Protein AF-A0A077RNZ3-F1 (afdb_monomer)

Sequence (172 aa):
MQITELLFVVYLISCRMSETNATSALQEQNVLKRKSDDVGWEYGSLVDASNKDKVKCMFCNHVSSGGVYRHKQHVAHLGNVVLKCKKNSQEAKDRCKKFLEDASNKRREKTAREQELRQSVSISHVGDDEATCIGSAEPHKLGPIDKWARPIDPKLTQAEALHQQRINKELW

Radius of gyration: 33.44 Å; Cα contacts (8 Å, |Δi|>4): 125; chains: 1; bounding box: 70×42×101 Å

Structure (mmCIF, N/CA/C/O backbone):
data_AF-A0A077RNZ3-F1
#
_entry.id   AF-A0A077RNZ3-F1
#
loop_
_atom_site.group_PDB
_atom_site.id
_atom_site.type_symbol
_atom_site.label_atom_id
_atom_site.label_alt_id
_atom_site.label_comp_id
_atom_site.label_asym_id
_atom_site.label_entity_id
_atom_site.label_seq_id
_atom_site.pdbx_PDB_ins_code
_atom_site.Cartn_x
_atom_site.Cartn_y
_atom_site.Cartn_z
_atom_site.occupancy
_atom_site.B_iso_or_equiv
_atom_site.auth_seq_id
_atom_site.auth_comp_id
_atom_site.auth_asym_id
_atom_site.auth_atom_id
_atom_site.pdbx_PDB_model_num
ATOM 1 N N . MET A 1 1 ? -31.176 -29.596 51.144 1.00 57.44 1 MET A N 1
ATOM 2 C CA . MET A 1 1 ? -29.840 -29.741 50.518 1.00 57.44 1 MET A CA 1
ATOM 3 C C . MET A 1 1 ? -29.858 -29.801 48.985 1.00 57.44 1 MET A C 1
ATOM 5 O O . MET A 1 1 ? -28.797 -29.711 48.400 1.00 57.44 1 MET A O 1
ATOM 9 N N . GLN A 1 2 ? -31.008 -29.905 48.303 1.00 65.38 2 GLN A N 1
ATOM 10 C CA . GLN A 1 2 ? -31.029 -30.077 46.835 1.00 65.38 2 GLN A CA 1
ATOM 11 C C . GLN A 1 2 ? -30.920 -28.773 46.017 1.00 65.38 2 GLN A C 1
ATOM 13 O O . GLN A 1 2 ? -30.505 -28.805 44.865 1.00 65.38 2 GLN A O 1
ATOM 18 N N . ILE A 1 3 ? -31.267 -27.617 46.595 1.00 68.81 3 ILE A N 1
ATOM 19 C CA . ILE A 1 3 ? -31.343 -26.342 45.853 1.00 68.81 3 ILE A CA 1
ATOM 20 C C . ILE A 1 3 ? -29.951 -25.723 45.632 1.00 68.81 3 ILE A C 1
ATOM 22 O O . ILE A 1 3 ? -29.679 -25.170 44.570 1.00 68.81 3 ILE A O 1
ATOM 26 N N . THR A 1 4 ? -29.045 -25.852 46.606 1.00 67.38 4 THR A N 1
ATOM 27 C CA . THR A 1 4 ? -27.665 -25.346 46.506 1.00 67.38 4 THR A CA 1
ATOM 28 C C . THR A 1 4 ? -26.832 -26.136 45.497 1.00 67.38 4 THR A C 1
ATOM 30 O O . THR A 1 4 ? -26.056 -25.538 44.762 1.00 67.38 4 THR A O 1
ATOM 33 N N . GLU A 1 5 ? -27.047 -27.449 45.400 1.00 69.62 5 GLU A N 1
ATOM 34 C CA . GLU A 1 5 ? -26.415 -28.328 44.404 1.00 69.62 5 GLU A CA 1
ATOM 35 C C . GLU A 1 5 ? -26.841 -27.957 42.973 1.00 69.62 5 GLU A C 1
ATOM 37 O O . GLU A 1 5 ? -26.001 -27.822 42.087 1.00 69.62 5 GLU A O 1
ATOM 42 N N . LEU A 1 6 ? -28.137 -27.702 42.748 1.00 69.56 6 LEU A N 1
ATOM 43 C CA . LEU A 1 6 ? -28.649 -27.285 41.436 1.00 69.56 6 LEU A CA 1
ATOM 44 C C . LEU A 1 6 ? -28.087 -25.927 40.999 1.00 69.56 6 LEU A C 1
ATOM 46 O O . LEU A 1 6 ? -27.687 -25.777 39.847 1.00 69.56 6 LEU A O 1
ATOM 50 N N . LEU A 1 7 ? -27.995 -24.953 41.909 1.00 70.94 7 LEU A N 1
ATOM 51 C CA . LEU A 1 7 ? -27.374 -23.660 41.603 1.00 70.94 7 LEU A CA 1
ATOM 52 C C . LEU A 1 7 ? -25.877 -23.798 41.296 1.00 70.94 7 LEU A C 1
ATOM 54 O O . LEU A 1 7 ? -25.384 -23.135 40.385 1.00 70.94 7 LEU A O 1
ATOM 58 N N . PHE A 1 8 ? -25.167 -24.689 41.994 1.00 75.25 8 PHE A N 1
ATOM 59 C CA . PHE A 1 8 ? -23.748 -24.951 41.749 1.00 75.25 8 PHE A CA 1
ATOM 60 C C . PHE A 1 8 ? -23.511 -25.590 40.373 1.00 75.25 8 PHE A C 1
ATOM 62 O O . PHE A 1 8 ? -22.611 -25.179 39.640 1.00 75.25 8 PHE A O 1
ATOM 69 N N . VAL A 1 9 ? -24.365 -26.539 39.976 1.00 71.75 9 VAL A N 1
ATOM 70 C CA . VAL A 1 9 ? -24.313 -27.184 38.655 1.00 71.75 9 VAL A CA 1
ATOM 71 C C . VAL A 1 9 ? -24.638 -26.190 37.538 1.00 71.75 9 VAL A C 1
ATOM 73 O O . VAL A 1 9 ? -23.925 -26.144 36.537 1.00 71.75 9 VAL A O 1
ATOM 76 N N . VAL A 1 10 ? -25.656 -25.340 37.706 1.00 70.25 10 VAL A N 1
ATOM 77 C CA . VAL A 1 10 ? -26.011 -24.313 36.707 1.00 70.25 10 VAL A CA 1
ATOM 78 C C . VAL A 1 10 ? -24.907 -23.256 36.577 1.00 70.25 10 VAL A C 1
ATOM 80 O O . VAL A 1 10 ? -24.575 -22.846 35.461 1.00 70.25 10 VAL A O 1
ATOM 83 N N . TYR A 1 11 ? -24.281 -22.857 37.688 1.00 70.19 11 TYR A N 1
ATOM 84 C CA . TYR A 1 11 ? -23.138 -21.941 37.686 1.00 70.19 11 TYR A CA 1
ATOM 85 C C . TYR A 1 11 ? -21.912 -22.549 36.984 1.00 70.19 11 TYR A C 1
ATOM 87 O O . TYR A 1 11 ? -21.317 -21.903 36.122 1.00 70.19 11 TYR A O 1
ATOM 95 N N . LEU A 1 12 ? -21.585 -23.817 37.260 1.00 68.94 12 LEU A N 1
ATOM 96 C CA . LEU A 1 12 ? -20.508 -24.555 36.585 1.00 68.94 12 LEU A CA 1
ATOM 97 C C . LEU A 1 12 ? -20.740 -24.698 35.074 1.00 68.94 12 LEU A C 1
ATOM 99 O O . LEU A 1 12 ? -19.806 -24.518 34.292 1.00 68.94 12 LEU A O 1
ATOM 103 N N . ILE A 1 13 ? -21.974 -24.988 34.647 1.00 69.19 13 ILE A N 1
ATOM 104 C CA . ILE A 1 13 ? -22.331 -25.084 33.222 1.00 69.19 13 ILE A CA 1
ATOM 105 C C . ILE A 1 13 ? -22.190 -23.716 32.541 1.00 69.19 13 ILE A C 1
ATOM 107 O O . ILE A 1 13 ? -21.620 -23.623 31.454 1.00 69.19 13 ILE A O 1
ATOM 111 N N . SER A 1 14 ? -22.646 -22.649 33.199 1.00 61.34 14 SER A N 1
ATOM 112 C CA . SER A 1 14 ? -22.573 -21.281 32.668 1.00 61.34 14 SER A CA 1
ATOM 113 C C . SER A 1 14 ? -21.123 -20.786 32.544 1.00 61.34 14 SER A C 1
ATOM 115 O O . SER A 1 14 ? -20.757 -20.169 31.539 1.00 61.34 14 SER A O 1
ATOM 117 N N . CYS A 1 15 ? -20.267 -21.119 33.516 1.00 51.62 15 CYS A N 1
ATOM 118 C CA . CYS A 1 15 ? -18.832 -20.827 33.461 1.00 51.62 15 CYS A CA 1
ATOM 119 C C . CYS A 1 15 ? -18.148 -21.557 32.293 1.00 51.62 15 CYS A C 1
ATOM 121 O O . CYS A 1 15 ? -17.450 -20.929 31.497 1.00 51.62 15 CYS A O 1
ATOM 123 N N . ARG A 1 16 ? -18.426 -22.858 32.113 1.00 56.81 16 ARG A N 1
ATOM 124 C CA . ARG A 1 16 ? -17.857 -23.664 31.015 1.00 56.81 16 ARG A CA 1
ATOM 125 C C . ARG A 1 16 ? -18.199 -23.116 29.628 1.00 56.81 16 ARG A C 1
ATOM 127 O O . ARG A 1 16 ? -17.339 -23.088 28.754 1.00 56.81 16 ARG A O 1
ATOM 134 N N . MET A 1 17 ? -19.436 -22.655 29.427 1.00 56.19 17 MET A N 1
ATOM 135 C CA . MET A 1 17 ? -19.877 -22.056 28.156 1.00 56.19 17 MET A CA 1
ATOM 136 C C . MET A 1 17 ? -19.194 -20.712 27.858 1.00 56.19 17 MET A C 1
ATOM 138 O O . MET A 1 17 ? -18.970 -20.357 26.698 1.00 56.19 17 MET A O 1
ATOM 142 N N . SER A 1 18 ? -18.823 -19.973 28.904 1.00 57.09 18 SER A N 1
ATOM 143 C CA . SER A 1 18 ? -18.089 -18.710 28.787 1.00 57.09 18 SER A CA 1
ATOM 144 C C . SER A 1 18 ? -16.628 -18.944 28.371 1.00 57.09 18 SER A C 1
ATOM 146 O O . SER A 1 18 ? -16.104 -18.238 27.508 1.00 57.09 18 SER A O 1
ATOM 148 N N . GLU A 1 19 ? -15.991 -19.991 28.903 1.00 55.50 19 GLU A N 1
ATOM 149 C CA . GLU A 1 19 ? -14.618 -20.394 28.561 1.00 55.50 19 GLU A CA 1
ATOM 150 C C . GLU A 1 19 ? -14.491 -20.933 27.124 1.00 55.50 19 GLU A C 1
ATOM 152 O O . GLU A 1 19 ? -13.522 -20.617 26.425 1.00 55.50 19 GLU A O 1
ATOM 157 N N . THR A 1 20 ? -15.485 -21.685 26.630 1.00 52.69 20 THR A N 1
ATOM 158 C CA . THR A 1 20 ? -15.509 -22.168 25.234 1.00 52.69 20 THR A CA 1
ATOM 159 C C . THR A 1 20 ? -15.673 -21.035 24.217 1.00 52.69 20 THR A C 1
ATOM 161 O O . THR A 1 20 ? -15.056 -21.063 23.153 1.00 52.69 20 THR A O 1
ATOM 164 N N . ASN A 1 21 ? -16.449 -19.995 24.544 1.00 59.28 21 ASN A N 1
ATOM 165 C CA . ASN A 1 21 ? -16.587 -18.813 23.685 1.00 59.28 21 ASN A CA 1
ATOM 166 C C . ASN A 1 21 ? -15.294 -17.987 23.626 1.00 59.28 21 ASN A C 1
ATOM 168 O O . ASN A 1 21 ? -14.890 -17.541 22.552 1.00 59.28 21 ASN A O 1
ATOM 172 N N . ALA A 1 22 ? -14.617 -17.812 24.764 1.00 59.50 22 ALA A N 1
ATOM 173 C CA . ALA A 1 22 ? -13.358 -17.073 24.824 1.00 59.50 22 ALA A CA 1
ATOM 174 C C . ALA A 1 22 ? -12.235 -17.775 24.041 1.00 59.50 22 ALA A C 1
ATOM 176 O O . ALA A 1 22 ? -11.4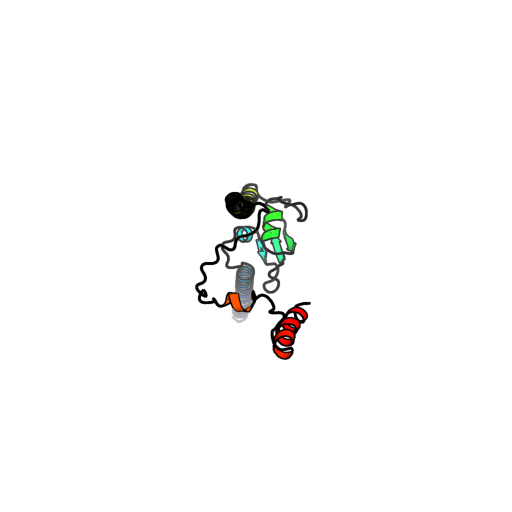88 -17.122 23.312 1.00 59.50 22 ALA A O 1
ATOM 177 N N . THR A 1 23 ? -12.143 -19.105 24.143 1.00 58.06 23 THR A N 1
ATOM 178 C CA . THR A 1 23 ? -11.156 -19.909 23.402 1.00 58.06 23 THR A CA 1
ATOM 179 C C . THR A 1 23 ? -11.438 -19.927 21.899 1.00 58.06 23 THR A C 1
ATOM 181 O O . THR A 1 23 ? -10.520 -19.672 21.122 1.00 58.06 23 THR A O 1
ATOM 184 N N . SER A 1 24 ? -12.698 -20.096 21.479 1.00 60.44 24 SER A N 1
ATOM 185 C CA . SER A 1 24 ? -13.124 -19.983 20.073 1.00 60.44 24 SER A CA 1
ATOM 186 C C . SER A 1 24 ? -12.761 -18.627 19.454 1.00 60.44 24 SER A C 1
ATOM 188 O O . SER A 1 24 ? -12.157 -18.572 18.383 1.00 60.44 24 SER A O 1
ATOM 190 N N . ALA A 1 25 ? -13.064 -17.525 20.148 1.00 60.44 25 ALA A N 1
ATOM 191 C CA . ALA A 1 25 ? -12.771 -16.176 19.665 1.00 60.44 25 ALA A CA 1
ATOM 192 C C . ALA A 1 25 ? -11.260 -15.910 19.539 1.00 60.44 25 ALA A C 1
ATOM 194 O O . ALA A 1 25 ? -10.815 -15.282 18.579 1.00 60.44 25 ALA A O 1
ATOM 195 N N . LEU A 1 26 ? -10.446 -16.415 20.472 1.00 60.22 26 LEU A N 1
ATOM 196 C CA . LEU A 1 26 ? -8.980 -16.325 20.412 1.00 60.22 26 LEU A CA 1
ATOM 197 C C . LEU A 1 26 ? -8.386 -17.154 19.267 1.00 60.22 26 LEU A C 1
ATOM 199 O O . LEU A 1 26 ? -7.389 -16.753 18.656 1.00 60.22 26 LEU A O 1
ATOM 203 N N . GLN A 1 27 ? -8.997 -18.299 18.971 1.00 59.19 27 GLN A N 1
ATOM 204 C CA . GLN A 1 27 ? -8.588 -19.178 17.883 1.00 59.19 27 GLN A CA 1
ATOM 205 C C . GLN A 1 27 ? -8.937 -18.555 16.524 1.00 59.19 27 GLN A C 1
ATOM 207 O O . GLN A 1 27 ? -8.077 -18.504 15.648 1.00 59.19 27 GLN A O 1
ATOM 212 N N . GLU A 1 28 ? -10.123 -17.957 16.375 1.00 60.28 28 GLU A N 1
ATOM 213 C CA . GLU A 1 28 ? -10.487 -17.164 15.192 1.00 60.28 28 GLU A CA 1
ATOM 214 C C . GLU A 1 28 ? -9.593 -15.928 15.021 1.00 60.28 28 GLU A C 1
ATOM 216 O O . GLU A 1 28 ? -9.077 -15.694 13.930 1.00 60.28 28 GLU A O 1
ATOM 221 N N . GLN A 1 29 ? -9.313 -15.176 16.091 1.00 60.97 29 GLN A N 1
ATOM 222 C CA . GLN A 1 29 ? -8.388 -14.033 16.049 1.00 60.97 29 GLN A CA 1
ATOM 223 C C . GLN A 1 29 ? -6.984 -14.438 15.567 1.00 60.97 29 GLN A C 1
ATOM 225 O O . GLN A 1 29 ? -6.367 -13.713 14.783 1.00 60.97 29 GLN A O 1
ATOM 230 N N . ASN A 1 30 ? -6.489 -15.613 15.975 1.00 61.00 30 ASN A N 1
ATOM 231 C CA . ASN A 1 30 ? -5.207 -16.146 15.505 1.00 61.00 30 ASN A CA 1
ATOM 232 C C . ASN A 1 30 ? -5.240 -16.589 14.038 1.00 61.00 30 ASN A C 1
ATOM 234 O O . ASN A 1 30 ? -4.255 -16.407 13.327 1.00 61.00 30 ASN A O 1
ATOM 238 N N . VAL A 1 31 ? -6.355 -17.144 13.559 1.00 60.88 31 VAL A N 1
ATOM 239 C CA . VAL A 1 31 ? -6.499 -17.545 12.150 1.00 60.88 31 VAL A CA 1
ATOM 240 C C . VAL A 1 31 ? -6.589 -16.319 11.230 1.00 60.88 31 VAL A C 1
ATOM 242 O O . VAL A 1 31 ? -6.065 -16.337 10.114 1.00 60.88 31 VAL A O 1
ATOM 245 N N . LEU A 1 32 ? -7.209 -15.232 11.696 1.00 63.56 32 LEU A N 1
ATOM 246 C CA . LEU A 1 32 ? -7.363 -13.994 10.925 1.00 63.56 32 LEU A CA 1
ATOM 247 C C . LEU A 1 32 ? -6.079 -13.144 10.870 1.00 63.56 32 LEU A C 1
ATOM 249 O O . LEU A 1 32 ? -5.964 -12.250 10.023 1.00 63.56 32 LEU A O 1
ATOM 253 N N . LYS A 1 33 ? -5.089 -13.424 11.728 1.00 66.69 33 LYS A N 1
ATOM 254 C CA . LYS A 1 33 ? -3.761 -12.803 11.685 1.00 66.69 33 LYS A CA 1
ATOM 255 C C . LYS A 1 33 ? -2.806 -13.683 10.875 1.00 66.69 33 LYS A C 1
ATOM 257 O O . LYS A 1 33 ? -2.399 -14.760 11.302 1.00 66.69 33 LYS A O 1
ATOM 262 N N . ARG A 1 34 ? -2.416 -13.232 9.679 1.00 68.06 34 ARG A N 1
ATOM 263 C CA . ARG A 1 34 ? -1.404 -13.944 8.880 1.00 68.06 34 ARG A CA 1
ATOM 264 C C . ARG A 1 34 ? -0.051 -13.969 9.604 1.00 68.06 34 ARG A C 1
ATOM 266 O O . ARG A 1 34 ? 0.381 -12.956 10.144 1.00 68.06 34 ARG A O 1
ATOM 273 N N . LYS A 1 35 ? 0.657 -15.103 9.519 1.00 71.44 35 LYS A N 1
ATOM 274 C CA . LYS A 1 35 ? 2.063 -15.261 9.940 1.00 71.44 35 LYS A CA 1
ATOM 275 C C . LYS A 1 35 ? 3.013 -14.604 8.932 1.00 71.44 35 LYS A C 1
ATOM 277 O O . LYS A 1 35 ? 3.701 -15.292 8.185 1.00 71.44 35 LYS A O 1
ATOM 282 N N . SER A 1 36 ? 2.988 -13.284 8.832 1.00 77.94 36 SER A N 1
ATOM 283 C CA . SER A 1 36 ? 3.938 -12.547 7.998 1.00 77.94 36 SER A CA 1
ATOM 284 C C . SER A 1 36 ? 4.360 -11.269 8.690 1.00 77.94 36 SER A C 1
ATOM 286 O O . SER A 1 36 ? 3.495 -10.527 9.150 1.00 77.94 36 SER A O 1
ATOM 288 N N . ASP A 1 37 ? 5.658 -10.985 8.653 1.00 82.56 37 ASP A N 1
ATOM 289 C CA . ASP A 1 37 ? 6.292 -9.817 9.279 1.00 82.56 37 ASP A CA 1
ATOM 290 C C . ASP A 1 37 ? 6.052 -8.506 8.496 1.00 82.56 37 ASP A C 1
ATOM 292 O O . ASP A 1 37 ? 6.814 -7.548 8.589 1.00 82.56 37 ASP A O 1
ATOM 296 N N . ASP A 1 38 ? 5.005 -8.457 7.664 1.00 88.69 38 ASP A N 1
ATOM 297 C CA . ASP A 1 38 ? 4.635 -7.255 6.920 1.00 88.69 38 ASP A CA 1
ATOM 298 C C . ASP A 1 38 ? 3.910 -6.272 7.846 1.00 88.69 38 ASP A C 1
ATOM 300 O O . ASP A 1 38 ? 2.894 -6.615 8.455 1.00 88.69 38 ASP A O 1
ATOM 304 N N . VAL A 1 39 ? 4.389 -5.026 7.878 1.00 89.44 39 VAL A N 1
ATOM 305 C CA . VAL A 1 39 ? 3.841 -3.926 8.692 1.00 89.44 39 VAL A CA 1
ATOM 306 C C . VAL A 1 39 ? 2.329 -3.730 8.533 1.00 89.44 39 VAL A C 1
ATOM 308 O O . VAL A 1 39 ? 1.652 -3.258 9.441 1.00 89.44 39 VAL A O 1
ATOM 311 N N . GLY A 1 40 ? 1.756 -4.091 7.381 1.00 89.56 40 GLY A N 1
ATOM 312 C CA . GLY A 1 40 ? 0.327 -3.928 7.141 1.00 89.56 40 GLY A CA 1
ATOM 313 C C . GLY A 1 40 ? -0.555 -4.816 8.023 1.00 89.56 40 GLY A C 1
ATOM 314 O O . GLY A 1 40 ? -1.733 -4.506 8.175 1.00 89.56 40 GLY A O 1
ATOM 315 N N . TRP A 1 41 ? -0.010 -5.875 8.633 1.00 91.69 41 TRP A N 1
ATOM 316 C CA . TRP A 1 41 ? -0.742 -6.727 9.582 1.00 91.69 41 TRP A CA 1
ATOM 317 C C . TRP A 1 41 ? -0.744 -6.197 11.017 1.00 91.69 41 TRP A C 1
ATOM 319 O O . TRP A 1 41 ? -1.454 -6.735 11.863 1.00 91.69 41 TRP A O 1
ATOM 329 N 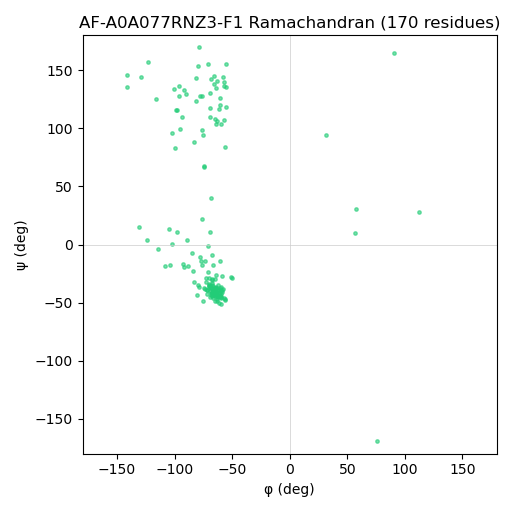N . GLU A 1 42 ? 0.010 -5.135 11.304 1.00 91.62 42 GLU A N 1
ATOM 330 C CA . GLU A 1 42 ? -0.097 -4.414 12.578 1.00 91.62 42 GLU A CA 1
ATOM 331 C C . GLU A 1 42 ? -1.389 -3.588 12.649 1.00 91.62 42 GLU A C 1
ATOM 333 O O . GLU A 1 42 ? -1.926 -3.366 13.731 1.00 91.62 42 GLU A O 1
ATOM 338 N N . TYR A 1 43 ? -1.894 -3.141 11.493 1.00 92.12 43 TYR A N 1
ATOM 339 C CA . TYR A 1 43 ? -3.042 -2.227 11.385 1.00 92.12 43 TYR A CA 1
ATOM 340 C C . TYR A 1 43 ? -4.268 -2.842 10.717 1.00 92.12 43 TYR A C 1
ATOM 342 O O . TYR A 1 43 ? -5.321 -2.195 10.620 1.00 92.12 43 TYR A O 1
ATOM 350 N N . GLY A 1 44 ? -4.137 -4.076 10.240 1.00 92.31 44 GLY A N 1
ATOM 351 C CA . GLY A 1 44 ? -5.175 -4.771 9.508 1.00 92.31 44 GLY A CA 1
ATOM 352 C C . GLY A 1 44 ? -5.240 -6.246 9.866 1.00 92.31 44 GLY A C 1
ATOM 353 O O . GLY A 1 44 ? -4.226 -6.894 10.108 1.00 92.31 44 GLY A O 1
ATOM 354 N N . SER A 1 45 ? -6.453 -6.785 9.854 1.00 91.62 45 SER A N 1
ATOM 355 C CA . SER A 1 45 ? -6.725 -8.210 10.039 1.00 91.62 45 SER A CA 1
ATOM 356 C C . SER A 1 45 ? -7.503 -8.761 8.849 1.00 91.62 45 SER A C 1
ATOM 358 O O . SER A 1 45 ? -8.154 -8.013 8.111 1.00 91.62 45 SER A O 1
ATOM 360 N N . LEU A 1 46 ? -7.425 -10.072 8.614 1.00 91.75 46 LEU A N 1
ATOM 361 C CA . LEU A 1 46 ? -8.296 -10.699 7.625 1.00 91.75 46 LEU A CA 1
ATOM 362 C C . LEU A 1 46 ? -9.753 -10.616 8.076 1.00 91.75 46 LEU A C 1
ATOM 364 O O . LEU A 1 46 ? -10.055 -10.693 9.264 1.00 91.75 46 LEU A O 1
ATOM 368 N N . VAL A 1 47 ? -10.649 -10.447 7.103 1.00 88.12 47 VAL A N 1
ATOM 369 C CA . VAL A 1 47 ? -12.094 -10.534 7.356 1.00 88.12 47 VAL A CA 1
ATOM 370 C C . VAL A 1 47 ? -12.504 -11.991 7.522 1.00 88.12 47 VAL A C 1
ATOM 372 O O . VAL A 1 47 ? -13.145 -12.322 8.510 1.00 88.12 47 VAL A O 1
ATOM 375 N N . ASP A 1 48 ? -12.069 -12.848 6.594 1.00 84.12 48 ASP A N 1
ATOM 376 C CA . ASP A 1 48 ? -12.333 -14.283 6.626 1.00 84.12 48 ASP A CA 1
ATOM 377 C C . ASP A 1 48 ? -11.023 -15.053 6.443 1.00 84.12 48 ASP A C 1
ATOM 379 O O . ASP A 1 48 ? -10.177 -14.677 5.625 1.00 84.12 48 ASP A O 1
ATOM 383 N N . ALA A 1 49 ? -10.890 -16.186 7.130 1.00 80.38 49 ALA A N 1
ATOM 384 C CA . ALA A 1 49 ? -9.758 -17.101 6.974 1.00 80.38 49 ALA A CA 1
ATOM 385 C C . ALA A 1 49 ? -9.629 -17.645 5.538 1.00 80.38 49 ALA A C 1
ATOM 387 O O . ALA A 1 49 ? -8.525 -17.802 5.009 1.00 80.38 49 ALA A O 1
ATOM 388 N N . SER A 1 50 ? -10.773 -17.901 4.898 1.00 81.75 50 SER A N 1
ATOM 389 C CA . SER A 1 50 ? -10.856 -18.411 3.528 1.00 81.75 50 SER A CA 1
ATOM 390 C C . SER A 1 50 ? -10.537 -17.329 2.491 1.00 81.75 50 SER A C 1
ATOM 392 O O . SER A 1 50 ? -9.861 -17.602 1.500 1.00 81.75 50 SER A O 1
ATOM 394 N N . ASN A 1 51 ? -10.960 -16.080 2.737 1.00 83.44 51 ASN A N 1
ATOM 395 C CA . ASN A 1 51 ? -10.799 -14.960 1.805 1.00 83.44 51 ASN A CA 1
ATOM 396 C C . ASN A 1 51 ? -9.603 -14.082 2.175 1.00 83.44 51 ASN A C 1
ATOM 398 O O . ASN A 1 51 ? -9.712 -13.001 2.753 1.00 83.44 51 ASN A O 1
ATOM 402 N N . LYS A 1 52 ? -8.441 -14.537 1.723 1.00 82.56 52 LYS A N 1
ATOM 403 C CA . LYS A 1 52 ? -7.123 -13.919 1.906 1.00 82.56 52 LYS A CA 1
ATOM 404 C C . LYS A 1 52 ? -6.946 -12.508 1.322 1.00 82.56 52 LYS A C 1
ATOM 406 O O . LYS A 1 52 ? -5.954 -11.850 1.660 1.00 82.56 52 LYS A O 1
ATOM 411 N N . ASP A 1 53 ? -7.869 -12.070 0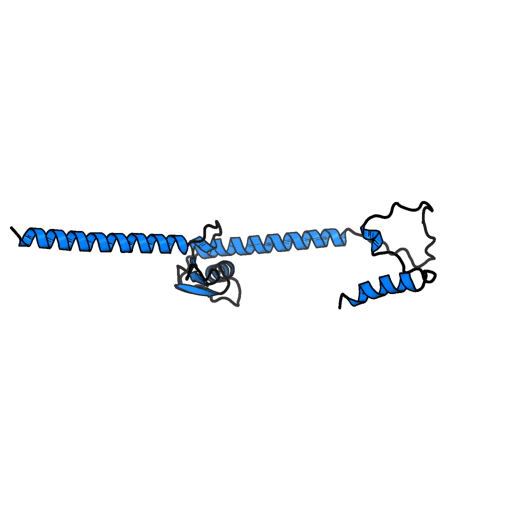.468 1.00 89.38 53 ASP A N 1
ATOM 412 C CA . ASP A 1 53 ? -7.819 -10.793 -0.253 1.00 89.38 53 ASP A CA 1
ATOM 413 C C . ASP A 1 53 ? -8.540 -9.645 0.453 1.00 89.38 53 ASP A C 1
ATOM 415 O O . ASP A 1 53 ? -8.327 -8.481 0.098 1.00 89.38 53 ASP A O 1
ATOM 419 N N . LYS A 1 54 ? -9.403 -9.948 1.427 1.00 92.69 54 LYS A N 1
ATOM 420 C CA . LYS A 1 54 ? -10.172 -8.943 2.163 1.00 92.69 54 LYS A CA 1
ATOM 421 C C . LYS A 1 54 ? -9.481 -8.643 3.485 1.00 92.69 54 LYS A C 1
ATOM 423 O O . LYS A 1 54 ? -9.399 -9.502 4.361 1.00 92.69 54 LYS A O 1
ATOM 428 N N . VAL A 1 55 ? -9.014 -7.408 3.631 1.00 93.62 55 VAL A N 1
ATOM 429 C CA . VAL A 1 55 ? -8.345 -6.933 4.849 1.00 93.62 55 VAL A CA 1
ATOM 430 C C . VAL A 1 55 ? -9.188 -5.834 5.480 1.00 93.62 55 VAL A C 1
ATOM 432 O O . VAL A 1 55 ? -9.525 -4.851 4.818 1.00 93.62 55 VAL A O 1
ATOM 435 N N . LYS A 1 56 ? -9.537 -5.998 6.756 1.00 94.50 56 LYS A N 1
ATOM 436 C CA . LYS A 1 56 ? -10.239 -4.998 7.562 1.00 94.50 56 LYS A CA 1
ATOM 437 C C . LYS A 1 56 ? -9.223 -4.102 8.256 1.00 94.50 56 LYS A C 1
ATOM 439 O O . LYS A 1 56 ? -8.316 -4.583 8.922 1.00 94.50 56 LYS A O 1
ATOM 444 N N . CYS A 1 57 ? -9.404 -2.795 8.120 1.00 95.12 57 CYS A N 1
ATOM 445 C CA . CYS A 1 57 ? -8.625 -1.788 8.827 1.00 95.12 57 CYS A CA 1
ATOM 446 C C . CYS A 1 57 ? -9.066 -1.679 10.289 1.00 95.12 57 CYS A C 1
ATOM 448 O O . CYS A 1 57 ? -10.243 -1.439 10.549 1.00 95.12 57 CYS A O 1
ATOM 450 N N . MET A 1 58 ? -8.133 -1.766 11.236 1.00 93.69 58 MET A N 1
ATOM 451 C CA . MET A 1 58 ? -8.438 -1.680 12.671 1.00 93.69 58 MET A CA 1
ATOM 452 C C . MET A 1 58 ? -8.845 -0.266 13.120 1.00 93.69 58 MET A C 1
ATOM 454 O O . MET A 1 58 ? -9.568 -0.112 14.098 1.00 93.69 58 MET A O 1
ATOM 458 N N . PHE A 1 59 ? -8.434 0.779 12.391 1.00 93.69 59 PHE A N 1
ATOM 459 C CA . PHE A 1 59 ? -8.734 2.172 12.752 1.00 93.69 59 PHE A CA 1
ATOM 460 C C . PHE A 1 59 ? -10.143 2.618 12.354 1.00 93.69 59 PHE A C 1
ATOM 462 O O . PHE A 1 59 ? -10.823 3.324 13.098 1.00 93.69 59 PHE A O 1
ATOM 469 N N . CYS A 1 60 ? -10.575 2.268 11.141 1.00 93.50 60 CYS A N 1
ATOM 470 C CA . CYS A 1 60 ? -11.838 2.760 10.585 1.00 93.50 60 CYS A CA 1
ATOM 471 C C . CYS A 1 60 ? -12.805 1.652 10.158 1.00 93.50 60 CYS A C 1
ATOM 473 O O . CYS A 1 60 ? -13.856 1.964 9.602 1.00 93.50 60 CYS A O 1
ATOM 475 N N . ASN A 1 61 ? -12.465 0.382 10.402 1.00 93.44 61 ASN A N 1
ATOM 476 C CA . ASN A 1 61 ? -13.243 -0.802 10.023 1.00 93.44 61 ASN A CA 1
ATOM 477 C C . ASN A 1 61 ? -13.550 -0.924 8.521 1.00 93.44 61 ASN A C 1
ATOM 479 O O . ASN A 1 61 ? -14.318 -1.796 8.116 1.00 93.44 61 ASN A O 1
ATOM 483 N N . HIS A 1 62 ? -12.931 -0.092 7.680 1.00 93.44 62 HIS A N 1
ATOM 484 C CA . HIS A 1 62 ? -13.029 -0.207 6.233 1.00 93.44 62 HIS A CA 1
ATOM 485 C C . HIS A 1 62 ? -12.406 -1.525 5.768 1.00 93.44 62 HIS A C 1
ATOM 487 O O . HIS A 1 62 ? -11.308 -1.886 6.195 1.00 93.44 62 HIS A O 1
ATOM 493 N N . VAL A 1 63 ? -13.101 -2.223 4.873 1.00 94.06 63 VAL A N 1
ATOM 494 C CA . VAL A 1 63 ? -12.618 -3.458 4.256 1.00 94.06 63 VAL A CA 1
ATOM 495 C C . VAL A 1 63 ? -12.052 -3.129 2.884 1.00 94.06 63 VAL A C 1
ATOM 497 O O . VAL A 1 63 ? -12.779 -2.711 1.986 1.00 94.06 63 VAL A O 1
ATOM 500 N N . SER A 1 64 ? -10.751 -3.341 2.719 1.00 92.44 64 SER A N 1
ATOM 501 C CA . SER A 1 64 ? -10.070 -3.200 1.437 1.00 92.44 64 SER A CA 1
ATOM 502 C C . SER A 1 64 ? -10.040 -4.542 0.706 1.00 92.44 64 SER A C 1
ATOM 504 O O . SER A 1 64 ? -9.678 -5.566 1.287 1.00 92.44 64 SER A O 1
ATOM 506 N N . SER A 1 65 ? -10.398 -4.531 -0.580 1.00 92.19 65 SER A N 1
ATOM 507 C CA . SER A 1 65 ? -10.259 -5.667 -1.495 1.00 92.19 65 SER A CA 1
ATOM 508 C C . SER A 1 65 ? -8.969 -5.543 -2.311 1.00 92.19 65 SER A C 1
ATOM 510 O O . SER A 1 65 ? -8.714 -4.506 -2.929 1.00 92.19 65 SER A O 1
ATOM 512 N N . GLY A 1 66 ? -8.150 -6.599 -2.299 1.00 90.44 66 GLY A N 1
ATOM 513 C CA . GLY A 1 66 ? -6.833 -6.667 -2.954 1.00 90.44 66 GLY A CA 1
ATOM 514 C C . GLY A 1 66 ? -5.655 -6.739 -1.975 1.00 90.44 66 GLY A C 1
ATOM 515 O O . GLY A 1 66 ? -4.550 -6.284 -2.276 1.00 90.44 66 GLY A O 1
ATOM 516 N N . GLY A 1 67 ? -5.905 -7.302 -0.793 1.00 92.12 67 GLY A N 1
ATOM 517 C CA . GLY A 1 67 ? -4.891 -7.708 0.168 1.00 92.12 67 GLY A CA 1
ATOM 518 C C . GLY A 1 67 ? -4.247 -6.565 0.952 1.00 92.12 67 GLY A C 1
ATOM 519 O O . GLY A 1 67 ? -4.675 -5.408 0.938 1.00 92.12 67 GLY A O 1
ATOM 520 N N . VAL A 1 68 ? -3.166 -6.919 1.649 1.00 93.06 68 VAL A N 1
ATOM 521 C CA . VAL A 1 68 ? -2.454 -6.029 2.579 1.00 93.06 68 VAL A CA 1
ATOM 522 C C . VAL A 1 68 ? -1.829 -4.813 1.887 1.00 93.06 68 VAL A C 1
ATOM 524 O O . VAL A 1 68 ? -1.680 -3.758 2.495 1.00 93.06 68 VAL A O 1
ATOM 527 N N . TYR A 1 69 ? -1.507 -4.910 0.593 1.00 93.81 69 TYR A N 1
ATOM 528 C CA . TYR A 1 69 ? -0.919 -3.799 -0.158 1.00 93.81 69 TYR A CA 1
ATOM 529 C C . TYR A 1 69 ? -1.879 -2.607 -0.283 1.00 93.81 69 TYR A C 1
ATOM 531 O O . TYR A 1 69 ? -1.511 -1.479 0.046 1.00 93.81 69 TYR A O 1
ATOM 539 N N . ARG A 1 70 ? -3.135 -2.852 -0.679 1.00 94.50 70 ARG A N 1
ATOM 540 C CA . ARG A 1 70 ? -4.161 -1.797 -0.738 1.00 94.50 70 ARG A CA 1
ATOM 541 C C . ARG A 1 70 ? -4.542 -1.295 0.650 1.00 94.50 70 ARG A C 1
ATOM 543 O O . ARG A 1 70 ? -4.790 -0.106 0.818 1.00 94.50 70 ARG A O 1
ATOM 550 N N . HIS A 1 71 ? -4.511 -2.166 1.656 1.00 95.06 71 HIS A N 1
ATOM 551 C CA . HIS A 1 71 ? -4.674 -1.739 3.042 1.00 95.06 71 HIS A CA 1
ATOM 552 C C . HIS A 1 71 ? -3.568 -0.752 3.478 1.00 95.06 71 HIS A C 1
ATOM 554 O O . HIS A 1 71 ? -3.873 0.302 4.034 1.00 95.06 71 HIS A O 1
ATOM 560 N N . LYS A 1 72 ? -2.296 -1.007 3.137 1.00 95.12 72 LYS A N 1
ATOM 561 C CA . LYS A 1 72 ? -1.197 -0.055 3.388 1.00 95.12 72 LYS A CA 1
ATOM 562 C C . LYS A 1 72 ? -1.415 1.284 2.680 1.00 95.12 72 LYS A C 1
ATOM 564 O O . LYS A 1 72 ? -1.177 2.326 3.27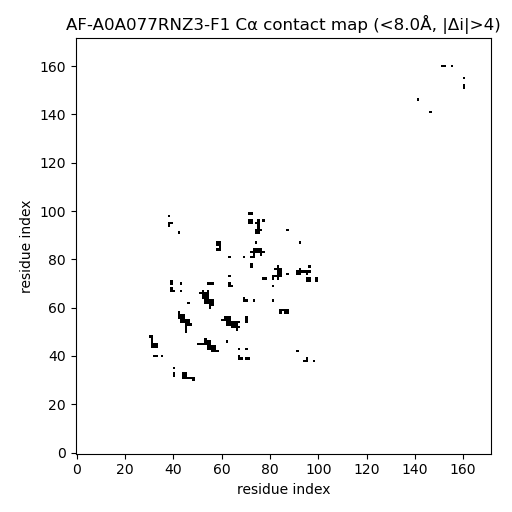9 1.00 95.12 72 LYS A O 1
ATOM 569 N N . GLN A 1 73 ? -1.924 1.277 1.448 1.00 95.69 73 GLN A N 1
ATOM 570 C CA . GLN A 1 73 ? -2.285 2.504 0.720 1.00 95.69 73 GLN A CA 1
ATOM 571 C C . GLN A 1 73 ? -3.398 3.297 1.426 1.00 95.69 73 GLN A C 1
ATOM 573 O O . GLN A 1 73 ? -3.271 4.510 1.610 1.00 95.69 73 GLN A O 1
ATOM 578 N N . HIS A 1 74 ? -4.440 2.601 1.896 1.00 95.31 74 HIS A N 1
ATOM 579 C CA . HIS A 1 74 ? -5.521 3.177 2.697 1.00 95.31 74 HIS A CA 1
ATOM 580 C C . HIS A 1 74 ? -5.000 3.866 3.967 1.00 95.31 74 HIS A C 1
ATOM 582 O O . HIS A 1 74 ? -5.410 4.991 4.257 1.00 95.31 74 HIS A O 1
ATOM 588 N N . VAL A 1 75 ? -4.087 3.223 4.709 1.00 95.44 75 VAL A N 1
ATOM 589 C CA . VAL A 1 75 ? -3.502 3.777 5.945 1.00 95.44 75 VAL A CA 1
ATOM 590 C C . VAL A 1 75 ? -2.496 4.895 5.652 1.00 95.44 75 VAL A C 1
ATOM 592 O O . VAL A 1 75 ? -2.488 5.891 6.363 1.00 95.44 75 VAL A O 1
ATOM 595 N N . ALA A 1 76 ? -1.686 4.793 4.598 1.00 94.75 76 ALA A N 1
ATOM 596 C CA . ALA A 1 76 ? -0.672 5.797 4.255 1.00 94.75 76 ALA A CA 1
ATOM 597 C C . ALA A 1 76 ? -1.237 7.053 3.559 1.00 94.75 76 ALA A C 1
ATOM 599 O O . ALA A 1 76 ? -0.524 8.039 3.382 1.00 94.75 76 ALA A O 1
ATOM 600 N N . HIS A 1 77 ? -2.508 7.028 3.143 1.00 94.06 77 HIS A N 1
ATOM 601 C CA . HIS A 1 77 ? -3.124 8.032 2.257 1.00 94.06 77 HIS A CA 1
ATOM 602 C C . HIS A 1 77 ? -2.398 8.173 0.914 1.00 94.06 77 HIS A C 1
ATOM 604 O O . HIS A 1 77 ? -2.386 9.252 0.318 1.00 94.06 77 HIS A O 1
ATOM 610 N N . LEU A 1 78 ? -1.805 7.075 0.444 1.00 89.25 78 LEU A N 1
ATOM 611 C CA . LEU A 1 78 ? -1.082 7.015 -0.817 1.00 89.25 78 LEU A CA 1
ATOM 612 C C . LEU A 1 78 ? -1.955 6.386 -1.901 1.00 89.25 78 LEU A C 1
ATOM 614 O O . LEU A 1 78 ? -2.542 5.325 -1.705 1.00 89.25 78 LEU A O 1
ATOM 618 N N . GLY A 1 79 ? -1.978 7.022 -3.070 1.00 84.88 79 GLY A N 1
ATOM 619 C CA . GLY A 1 79 ? -2.774 6.587 -4.213 1.00 84.88 79 GLY A CA 1
ATOM 620 C C . GLY A 1 79 ? -4.178 7.194 -4.256 1.00 84.88 79 GLY A C 1
ATOM 621 O O . GLY A 1 79 ? -4.677 7.760 -3.284 1.00 84.88 79 GLY A O 1
ATOM 622 N N . ASN A 1 80 ? -4.799 7.075 -5.431 1.00 84.00 80 ASN A N 1
ATOM 623 C CA . ASN A 1 80 ? -6.080 7.716 -5.749 1.00 84.00 80 ASN A CA 1
ATOM 624 C C . ASN A 1 80 ? -7.244 6.716 -5.837 1.00 84.00 80 ASN A C 1
ATOM 626 O O . ASN A 1 80 ? -8.400 7.110 -5.763 1.00 84.00 80 ASN A O 1
ATOM 630 N N . VAL A 1 81 ? -6.940 5.424 -6.000 1.00 88.31 81 VAL A N 1
ATOM 631 C CA . VAL A 1 81 ? -7.944 4.362 -6.192 1.00 88.31 81 VAL A CA 1
ATOM 632 C C . VAL A 1 81 ? -8.519 3.879 -4.860 1.00 88.31 81 VAL A C 1
ATOM 634 O O . VAL A 1 81 ? -9.675 3.472 -4.787 1.00 88.31 81 VAL A O 1
ATOM 637 N N . VAL A 1 82 ? -7.711 3.895 -3.799 1.00 89.94 82 VAL A N 1
ATOM 638 C CA . VAL A 1 82 ? -8.101 3.377 -2.487 1.00 89.94 82 VAL A CA 1
ATOM 639 C C . VAL A 1 82 ? -8.601 4.522 -1.612 1.00 89.94 82 VAL A C 1
ATOM 641 O O . VAL A 1 82 ? -7.989 5.588 -1.552 1.00 89.94 82 VAL A O 1
ATOM 644 N N . LEU A 1 83 ? -9.710 4.292 -0.905 1.00 92.44 83 LEU A N 1
ATOM 645 C CA . LEU A 1 83 ? -10.245 5.241 0.067 1.00 92.44 83 LEU A CA 1
ATOM 646 C C . LEU A 1 83 ? -9.186 5.551 1.135 1.00 92.44 83 LEU A C 1
ATOM 648 O O . LEU A 1 83 ? -8.508 4.645 1.606 1.00 92.44 83 LEU A O 1
ATOM 652 N N . LYS A 1 84 ? -9.066 6.807 1.562 1.00 94.62 84 LYS A N 1
ATOM 653 C CA . LYS A 1 84 ? -8.138 7.214 2.629 1.00 94.62 84 LYS A CA 1
ATOM 654 C C . LYS A 1 84 ? -8.731 6.924 4.010 1.00 94.62 84 LYS A C 1
ATOM 656 O O . LYS A 1 84 ? -9.940 7.069 4.210 1.00 94.62 84 LYS A O 1
ATOM 661 N N . CYS A 1 85 ? -7.899 6.512 4.963 1.00 94.81 85 CYS A N 1
ATOM 662 C CA . CYS A 1 85 ? -8.341 6.289 6.335 1.00 94.81 85 CYS A CA 1
ATOM 663 C C . CYS A 1 85 ? -8.784 7.601 7.000 1.00 94.81 85 CYS A C 1
ATOM 665 O O . CYS A 1 85 ? -8.155 8.641 6.866 1.00 94.81 85 CYS A O 1
ATOM 667 N N . LYS A 1 86 ? -9.889 7.569 7.745 1.00 92.12 86 LYS A N 1
ATOM 668 C CA . LYS A 1 86 ? -10.388 8.761 8.453 1.00 92.12 86 LYS A CA 1
ATOM 669 C C . LYS A 1 86 ? -9.861 8.882 9.886 1.00 92.12 86 LYS A C 1
ATOM 671 O O . LYS A 1 86 ? -9.965 9.950 10.469 1.00 92.12 86 LYS A O 1
ATOM 676 N N . LYS A 1 87 ? -9.374 7.779 10.468 1.00 92.88 87 LYS A N 1
ATOM 677 C CA . LYS A 1 87 ? -9.105 7.635 11.913 1.00 92.88 87 LYS A CA 1
ATOM 678 C C . LYS A 1 87 ? -7.711 7.070 12.231 1.00 92.88 87 LYS A C 1
ATOM 680 O O . LYS A 1 87 ? -7.503 6.557 13.324 1.00 92.88 87 LYS A O 1
ATOM 685 N N . ASN A 1 88 ? -6.785 7.059 11.272 1.00 91.62 88 ASN A N 1
ATOM 686 C CA . ASN A 1 88 ? -5.438 6.528 11.510 1.00 91.62 88 ASN A CA 1
ATOM 687 C C . ASN A 1 88 ? -4.621 7.443 12.435 1.00 91.62 88 ASN A C 1
ATOM 689 O O . ASN A 1 88 ? -4.849 8.649 12.503 1.00 91.62 88 ASN A O 1
ATOM 693 N N . SER A 1 89 ? -3.633 6.859 13.116 1.00 93.75 89 SER A N 1
ATOM 694 C CA . SER A 1 89 ? -2.584 7.630 13.783 1.00 93.75 89 SER A CA 1
ATOM 695 C C . SER A 1 89 ? -1.528 8.092 12.775 1.00 93.75 89 SER A C 1
ATOM 697 O O . SER A 1 89 ? -1.296 7.446 11.746 1.00 93.75 89 SER A O 1
ATOM 699 N N . GLN A 1 90 ? -0.857 9.203 13.085 1.00 93.25 90 GLN A N 1
ATOM 700 C CA . GLN A 1 90 ? 0.224 9.730 12.250 1.00 93.25 90 GLN A CA 1
ATOM 701 C C . GLN A 1 90 ? 1.395 8.735 12.149 1.00 93.25 90 GLN A C 1
ATOM 703 O O . GLN A 1 90 ? 1.911 8.497 11.063 1.00 93.25 90 GLN A O 1
ATOM 708 N N . GLU A 1 91 ? 1.727 8.049 13.245 1.00 93.75 91 GLU A N 1
ATOM 709 C CA . GLU A 1 91 ? 2.761 7.008 13.271 1.00 93.75 91 GLU A CA 1
ATOM 710 C C . GLU A 1 91 ? 2.449 5.840 12.316 1.00 93.75 91 GLU A C 1
ATOM 712 O O . GLU A 1 91 ? 3.310 5.405 11.551 1.00 93.75 91 GLU A O 1
ATOM 717 N N . ALA A 1 92 ? 1.204 5.342 12.307 1.00 92.81 92 ALA A N 1
ATOM 718 C CA . ALA A 1 92 ? 0.800 4.261 11.405 1.00 92.81 92 ALA A CA 1
ATOM 719 C C . ALA A 1 92 ? 0.865 4.693 9.933 1.00 92.81 92 ALA A C 1
ATOM 721 O O . ALA A 1 92 ? 1.265 3.913 9.064 1.00 92.81 92 ALA A O 1
ATOM 722 N N . LYS A 1 93 ? 0.506 5.952 9.658 1.00 94.50 93 LYS A N 1
ATOM 723 C CA . LYS A 1 93 ? 0.593 6.552 8.326 1.00 94.50 93 LYS A CA 1
ATOM 724 C C . LYS A 1 93 ? 2.039 6.618 7.838 1.00 94.50 93 LYS A C 1
ATOM 726 O O . LYS A 1 93 ? 2.310 6.172 6.724 1.00 94.50 93 LYS A O 1
ATOM 731 N N . ASP A 1 94 ? 2.956 7.110 8.667 1.00 95.12 94 ASP A N 1
ATOM 732 C CA . ASP A 1 94 ? 4.367 7.267 8.302 1.00 95.12 94 ASP A CA 1
ATOM 733 C C . ASP A 1 94 ? 5.075 5.918 8.148 1.00 95.12 94 ASP A C 1
ATOM 735 O O . ASP A 1 94 ? 5.802 5.714 7.172 1.00 95.12 94 ASP A O 1
ATOM 739 N N . ARG A 1 95 ? 4.786 4.947 9.027 1.00 94.62 95 ARG A N 1
ATOM 740 C CA . ARG A 1 95 ? 5.285 3.572 8.874 1.00 94.62 95 ARG A CA 1
ATOM 741 C C . ARG A 1 95 ? 4.816 2.951 7.562 1.00 94.62 95 ARG A C 1
ATOM 743 O O . ARG A 1 95 ? 5.642 2.494 6.775 1.00 94.62 95 ARG A O 1
ATOM 750 N N . CYS A 1 96 ? 3.516 2.991 7.265 1.00 93.75 96 CYS A N 1
ATOM 751 C CA . CYS A 1 96 ? 2.999 2.445 6.006 1.00 93.75 96 CYS A CA 1
ATOM 752 C C . CYS A 1 96 ? 3.562 3.175 4.775 1.00 93.75 96 CYS A C 1
ATOM 754 O O . CYS A 1 96 ? 3.854 2.532 3.765 1.00 93.75 96 CYS A O 1
ATOM 756 N N . LYS A 1 97 ? 3.734 4.500 4.857 1.00 95.06 97 LYS A N 1
ATOM 757 C CA . LYS A 1 97 ? 4.314 5.3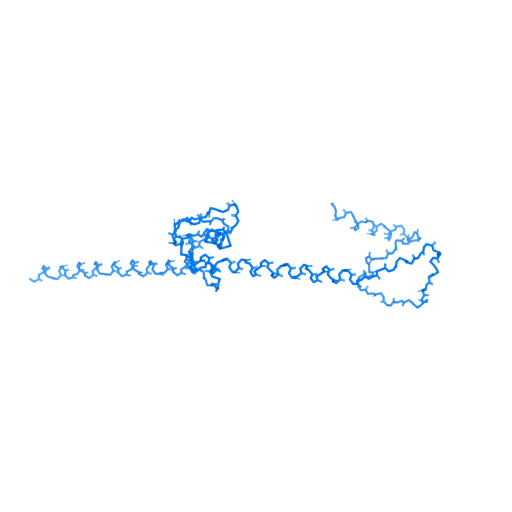25 3.791 1.00 95.06 97 LYS A CA 1
ATOM 758 C C . LYS A 1 97 ? 5.752 4.911 3.483 1.00 95.06 97 LYS A C 1
ATOM 760 O O . LYS A 1 97 ? 6.042 4.615 2.327 1.00 95.06 97 LYS A O 1
ATOM 765 N N . LYS A 1 98 ? 6.605 4.799 4.504 1.00 94.69 98 LYS A N 1
ATOM 766 C CA . LYS A 1 98 ? 8.008 4.394 4.347 1.00 94.69 98 LYS A CA 1
ATOM 767 C C . LYS A 1 98 ? 8.136 3.039 3.648 1.00 94.69 98 LYS A C 1
ATOM 769 O O . LYS A 1 98 ? 8.853 2.921 2.664 1.00 94.69 98 LYS A O 1
ATOM 774 N N . PHE A 1 99 ? 7.360 2.040 4.072 1.00 93.50 99 PHE A N 1
ATOM 775 C CA . PHE A 1 99 ? 7.373 0.717 3.434 1.00 93.50 99 PHE A CA 1
ATOM 776 C C . PHE A 1 99 ? 6.976 0.749 1.949 1.00 93.50 99 PHE A C 1
ATOM 778 O O . PHE A 1 99 ? 7.520 -0.007 1.141 1.00 93.50 99 PHE A O 1
ATOM 785 N N . LEU A 1 100 ? 6.009 1.593 1.575 1.00 93.12 100 LEU A N 1
ATOM 786 C CA . LEU A 1 100 ? 5.595 1.750 0.179 1.00 93.12 100 LEU A CA 1
ATOM 787 C C . LEU A 1 100 ? 6.656 2.489 -0.651 1.00 93.12 100 LEU A C 1
ATOM 789 O O . LEU A 1 100 ? 6.903 2.110 -1.798 1.00 93.12 100 LEU A O 1
ATOM 793 N N . GLU A 1 101 ? 7.297 3.504 -0.075 1.00 94.00 101 GLU A N 1
ATOM 794 C CA . GLU A 1 101 ? 8.379 4.262 -0.709 1.00 94.00 101 GLU A CA 1
ATOM 795 C C . GLU A 1 101 ? 9.637 3.413 -0.896 1.00 94.00 101 GLU A C 1
ATOM 797 O O . GLU A 1 101 ? 10.169 3.381 -2.002 1.00 94.00 101 GLU A O 1
ATOM 802 N N . ASP A 1 102 ? 10.053 2.639 0.106 1.00 92.75 102 ASP A N 1
ATOM 803 C CA . ASP A 1 102 ? 11.206 1.735 0.016 1.00 92.75 102 ASP A CA 1
ATOM 804 C C . ASP A 1 102 ? 11.012 0.694 -1.099 1.00 92.75 102 ASP A C 1
ATOM 806 O O . ASP A 1 102 ? 11.904 0.452 -1.920 1.00 92.75 102 ASP A O 1
ATOM 810 N N . ALA A 1 103 ? 9.805 0.126 -1.201 1.00 90.75 103 ALA A N 1
ATOM 811 C CA . ALA A 1 103 ? 9.457 -0.795 -2.279 1.00 90.75 103 ALA A CA 1
ATOM 812 C C . ALA A 1 103 ? 9.492 -0.120 -3.665 1.00 90.75 103 ALA A C 1
ATOM 814 O O . ALA A 1 103 ? 9.906 -0.745 -4.645 1.00 90.75 103 ALA A O 1
ATOM 815 N N . SER A 1 104 ? 9.067 1.143 -3.758 1.00 91.38 104 SER A N 1
ATOM 816 C CA . SER A 1 104 ? 9.127 1.938 -4.991 1.00 91.38 104 SER A CA 1
ATOM 817 C C . SER A 1 104 ? 10.568 2.296 -5.371 1.00 91.38 104 SER A C 1
ATOM 819 O O . SER A 1 104 ? 10.966 2.125 -6.524 1.00 91.38 104 SER A O 1
ATOM 821 N N . ASN A 1 105 ? 11.373 2.731 -4.404 1.00 93.62 105 ASN A N 1
ATOM 822 C CA . ASN A 1 105 ? 12.769 3.111 -4.591 1.00 93.62 105 ASN A CA 1
ATOM 823 C C . ASN A 1 105 ? 13.603 1.921 -5.064 1.00 93.62 105 ASN A C 1
ATOM 825 O O . ASN A 1 105 ? 14.318 2.042 -6.054 1.00 93.62 105 ASN A O 1
ATOM 829 N N . LYS A 1 106 ? 13.417 0.741 -4.460 1.00 94.31 106 LYS A N 1
ATOM 830 C CA . LYS A 1 106 ? 14.084 -0.495 -4.898 1.00 94.31 106 LYS A CA 1
ATOM 831 C C . LYS A 1 106 ? 13.769 -0.852 -6.354 1.00 94.31 106 LYS A C 1
ATOM 833 O O . LYS A 1 106 ? 14.639 -1.319 -7.087 1.00 94.31 106 LYS A O 1
ATOM 838 N N . ARG A 1 107 ? 12.523 -0.642 -6.795 1.00 92.31 107 ARG A N 1
ATOM 839 C CA . ARG A 1 107 ? 12.136 -0.853 -8.202 1.00 92.31 107 ARG A CA 1
ATOM 840 C C . ARG A 1 107 ? 12.823 0.156 -9.116 1.00 92.31 107 ARG A C 1
ATOM 842 O O . ARG A 1 107 ? 13.382 -0.248 -10.129 1.00 92.31 107 ARG A O 1
ATOM 849 N N . ARG A 1 108 ? 12.820 1.437 -8.736 1.00 93.75 108 ARG A N 1
ATOM 850 C CA . ARG A 1 108 ? 13.476 2.509 -9.494 1.00 93.75 108 ARG A CA 1
ATOM 851 C C . ARG A 1 108 ? 14.979 2.277 -9.625 1.00 93.75 108 ARG A C 1
ATOM 853 O O . ARG A 1 108 ? 15.497 2.423 -10.722 1.00 93.75 108 ARG A O 1
ATOM 860 N N . GLU A 1 109 ? 15.658 1.884 -8.551 1.00 94.69 109 GLU A N 1
ATOM 861 C CA . GLU A 1 109 ? 17.096 1.599 -8.571 1.00 94.69 109 GLU A CA 1
ATOM 862 C C . GLU A 1 109 ? 17.424 0.443 -9.523 1.00 94.69 109 GLU A C 1
ATOM 864 O O . GLU A 1 109 ? 18.348 0.544 -10.327 1.00 94.69 109 GLU A O 1
ATOM 869 N N . LYS A 1 110 ? 16.625 -0.634 -9.497 1.00 94.12 110 LYS A N 1
ATOM 870 C CA . LYS A 1 110 ? 16.792 -1.751 -10.435 1.00 94.12 110 LYS A CA 1
ATOM 871 C C . LYS A 1 110 ? 16.653 -1.287 -11.888 1.00 94.12 110 LYS A C 1
ATOM 873 O O . LYS A 1 110 ? 17.480 -1.651 -12.716 1.00 94.12 110 LYS A O 1
ATOM 878 N N . THR A 1 111 ? 15.629 -0.488 -12.188 1.00 93.56 111 THR A N 1
ATOM 879 C CA . THR A 1 111 ? 15.414 0.056 -13.537 1.00 93.56 111 THR A CA 1
ATOM 880 C C . THR A 1 111 ? 16.543 0.996 -13.958 1.00 93.56 111 THR A C 1
ATOM 882 O O . THR A 1 111 ? 17.025 0.888 -15.079 1.00 93.56 111 THR A O 1
ATOM 885 N N . ALA A 1 112 ? 17.003 1.874 -13.064 1.00 93.94 112 ALA A N 1
ATOM 886 C CA . ALA A 1 112 ? 18.102 2.795 -13.342 1.00 93.94 112 ALA A CA 1
ATOM 887 C C . ALA A 1 112 ? 19.409 2.045 -13.643 1.00 93.94 112 ALA A C 1
ATOM 889 O O . ALA A 1 112 ? 20.062 2.339 -14.637 1.00 93.94 112 ALA A O 1
ATOM 890 N N . ARG A 1 113 ? 19.739 1.020 -12.847 1.00 93.69 113 ARG A N 1
ATOM 891 C CA . ARG A 1 113 ? 20.920 0.172 -13.063 1.00 93.69 113 ARG A CA 1
ATOM 892 C C . ARG A 1 113 ? 20.870 -0.568 -14.400 1.00 93.69 113 ARG A C 1
ATOM 894 O O . ARG A 1 113 ? 21.878 -0.672 -15.088 1.00 93.69 113 ARG A O 1
ATOM 901 N N . GLU A 1 114 ? 19.704 -1.097 -14.774 1.00 93.06 114 GLU A N 1
ATOM 902 C CA . GLU A 1 114 ? 19.534 -1.733 -16.086 1.00 93.06 114 GLU A CA 1
ATOM 903 C C . GLU A 1 114 ? 19.725 -0.723 -17.224 1.00 93.06 114 GLU A C 1
ATOM 905 O O . GLU A 1 114 ? 20.351 -1.038 -18.234 1.00 93.06 114 GLU A O 1
ATOM 910 N N . GLN A 1 115 ? 19.208 0.495 -17.064 1.00 90.69 115 GLN A N 1
ATOM 911 C CA . GLN A 1 115 ? 19.347 1.545 -18.065 1.00 90.69 115 GLN A CA 1
ATOM 912 C C . GLN A 1 115 ? 20.798 2.015 -18.215 1.00 90.69 115 GLN A C 1
ATOM 914 O O . GLN A 1 115 ? 21.259 2.171 -19.341 1.00 90.69 115 GLN A O 1
ATOM 919 N N . GLU A 1 116 ? 21.529 2.174 -17.112 1.00 91.94 116 GLU A N 1
ATOM 920 C CA . GLU A 1 116 ? 22.961 2.490 -17.118 1.00 91.94 116 GLU A CA 1
ATOM 921 C C . GLU A 1 116 ? 23.771 1.405 -17.841 1.00 91.94 116 GLU A C 1
ATOM 923 O O . GLU A 1 116 ? 24.582 1.714 -18.713 1.00 91.94 116 GLU A O 1
ATOM 928 N N . LEU A 1 117 ? 23.485 0.126 -17.564 1.00 90.81 117 LEU A N 1
ATOM 929 C CA . LEU A 1 117 ? 24.111 -1.000 -18.261 1.00 90.81 117 LEU A CA 1
ATOM 930 C C . LEU A 1 117 ? 23.813 -0.986 -19.766 1.00 90.81 117 LEU A C 1
ATOM 932 O O . LEU A 1 117 ? 24.682 -1.299 -20.569 1.00 90.81 117 LEU A O 1
ATOM 936 N N . ARG A 1 118 ? 22.589 -0.630 -20.169 1.00 88.12 118 ARG A N 1
ATOM 937 C CA . ARG A 1 118 ? 22.234 -0.511 -21.592 1.00 88.12 118 ARG A CA 1
ATOM 938 C C . ARG A 1 118 ? 22.938 0.664 -22.265 1.00 88.12 118 ARG A C 1
ATOM 940 O O . ARG A 1 118 ? 23.310 0.545 -23.424 1.00 88.12 118 ARG A O 1
ATOM 947 N N . GLN A 1 119 ? 23.104 1.781 -21.560 1.00 89.56 119 GLN A N 1
ATOM 948 C CA . GLN A 1 119 ? 23.765 2.977 -22.087 1.00 89.56 119 GLN A CA 1
ATOM 949 C C . GLN A 1 119 ? 25.279 2.804 -22.227 1.00 89.56 119 GLN A C 1
ATOM 951 O O . GLN A 1 119 ? 25.862 3.377 -23.141 1.00 89.56 119 GLN A O 1
ATOM 956 N N . SER A 1 120 ? 25.918 2.016 -21.358 1.00 77.81 120 SER A N 1
ATOM 957 C CA . SER A 1 120 ? 27.361 1.757 -21.438 1.00 77.81 120 SER A CA 1
ATOM 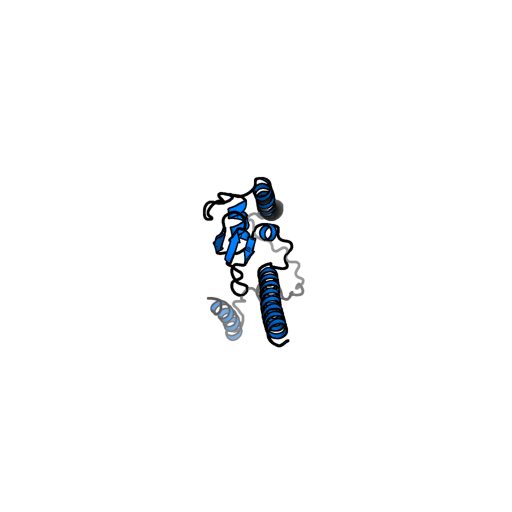958 C C . SER A 1 120 ? 27.760 0.819 -22.583 1.00 77.81 120 SER A C 1
ATOM 960 O O . SER A 1 120 ? 28.937 0.747 -22.936 1.00 77.81 120 SER A O 1
ATOM 962 N N . VAL A 1 121 ? 26.801 0.120 -23.199 1.00 83.56 121 VAL A N 1
ATOM 963 C CA . VAL A 1 121 ? 27.040 -0.714 -24.381 1.00 83.56 121 VAL A CA 1
ATOM 964 C C . VAL A 1 121 ? 27.014 0.165 -25.633 1.00 83.56 121 VAL A C 1
ATOM 966 O O . VAL A 1 121 ? 25.990 0.337 -26.292 1.00 83.56 121 VAL A O 1
ATOM 969 N N . SER A 1 122 ? 28.173 0.717 -25.978 1.00 65.88 122 SER A N 1
ATOM 970 C CA . SER A 1 122 ? 28.394 1.408 -27.249 1.00 65.88 122 SER A CA 1
ATOM 971 C C . SER A 1 122 ? 28.516 0.383 -28.381 1.00 65.88 122 SER A C 1
ATOM 973 O O . SER A 1 122 ? 29.601 -0.136 -28.635 1.00 65.88 122 SER A O 1
ATOM 975 N N . ILE A 1 123 ? 27.417 0.073 -29.074 1.00 71.69 123 ILE A N 1
ATOM 976 C CA . ILE A 1 123 ? 27.492 -0.656 -30.348 1.00 71.69 123 ILE A CA 1
ATOM 977 C C . ILE A 1 123 ? 27.945 0.356 -31.395 1.00 71.69 123 ILE A C 1
ATOM 979 O O . ILE A 1 123 ? 27.147 1.151 -31.889 1.00 71.69 123 ILE A O 1
ATOM 983 N N . SER A 1 124 ? 29.237 0.368 -31.711 1.00 70.50 124 SER A N 1
ATOM 984 C CA . SER A 1 124 ? 29.710 1.088 -32.887 1.00 70.50 124 SER A CA 1
ATOM 985 C C . SER A 1 124 ? 29.027 0.491 -34.115 1.00 70.50 124 SER A C 1
ATOM 987 O O . SER A 1 124 ? 29.183 -0.700 -34.389 1.00 70.50 124 SER A O 1
ATOM 989 N N . HIS A 1 125 ? 28.274 1.314 -34.843 1.00 60.72 125 HIS A N 1
ATOM 990 C CA . HIS A 1 125 ? 27.859 1.008 -36.204 1.00 60.72 125 HIS A CA 1
ATOM 991 C C . HIS A 1 125 ? 29.137 0.839 -37.023 1.00 60.72 125 HIS A C 1
ATOM 993 O O . HIS A 1 125 ? 29.836 1.808 -37.313 1.00 60.72 125 HIS A O 1
ATOM 999 N N . VAL A 1 126 ? 29.487 -0.412 -37.315 1.00 58.41 126 VAL A N 1
ATOM 1000 C CA . VAL A 1 126 ? 30.453 -0.717 -38.367 1.00 58.41 126 VAL A CA 1
ATOM 1001 C C . VAL A 1 126 ? 29.807 -0.177 -39.636 1.00 58.41 126 VAL A C 1
ATOM 1003 O O . VAL A 1 126 ? 28.674 -0.563 -39.929 1.00 58.41 126 VAL A O 1
ATOM 1006 N N . GLY A 1 127 ? 30.444 0.814 -40.260 1.00 47.78 127 GLY A N 1
ATOM 1007 C CA . GLY A 1 127 ? 29.920 1.489 -41.442 1.00 47.78 127 GLY A CA 1
ATOM 1008 C C . GLY A 1 127 ? 29.607 0.495 -42.555 1.00 47.78 127 GLY A C 1
ATOM 1009 O O . GLY A 1 127 ? 30.180 -0.595 -42.601 1.00 47.78 127 GLY A O 1
ATOM 1010 N N . ASP A 1 128 ? 28.697 0.890 -43.437 1.00 52.91 128 ASP A N 1
ATOM 1011 C CA . ASP A 1 128 ? 28.261 0.143 -44.620 1.00 52.91 128 ASP A CA 1
ATOM 1012 C C . ASP A 1 128 ? 29.356 0.038 -45.706 1.00 52.91 128 ASP A C 1
ATOM 1014 O O . ASP A 1 128 ? 29.076 0.121 -46.900 1.00 52.91 128 ASP A O 1
ATOM 1018 N N . ASP A 1 129 ? 30.607 -0.177 -45.306 1.00 56.72 129 ASP A N 1
ATOM 1019 C CA . ASP A 1 129 ? 31.709 -0.506 -46.196 1.00 56.72 129 ASP A CA 1
ATOM 1020 C C . ASP A 1 129 ? 31.945 -2.009 -46.060 1.00 56.72 129 ASP A C 1
ATOM 1022 O O . ASP A 1 129 ? 32.570 -2.461 -45.104 1.00 56.72 129 ASP A O 1
ATOM 1026 N N . GLU A 1 130 ? 31.345 -2.768 -46.981 1.00 56.12 130 GLU A N 1
ATOM 1027 C CA . GLU A 1 130 ? 31.638 -4.169 -47.300 1.00 56.12 130 GLU A CA 1
ATOM 1028 C C . GLU A 1 130 ? 32.122 -5.001 -46.104 1.00 56.12 130 GLU A C 1
ATOM 1030 O O . GLU A 1 130 ? 33.313 -5.051 -45.796 1.00 56.12 130 GLU A O 1
ATOM 1035 N N . ALA A 1 131 ? 31.187 -5.686 -45.438 1.00 52.12 131 ALA A N 1
ATOM 1036 C CA . ALA A 1 131 ? 31.481 -6.648 -44.385 1.00 52.12 131 ALA A CA 1
ATOM 1037 C C . ALA A 1 131 ? 32.433 -7.747 -44.899 1.00 52.12 131 ALA A C 1
ATOM 1039 O O . ALA A 1 131 ? 32.010 -8.838 -45.282 1.00 52.12 131 ALA A O 1
ATOM 1040 N N . THR A 1 132 ? 33.738 -7.474 -44.878 1.00 47.34 132 THR A N 1
ATOM 1041 C CA . THR A 1 132 ? 34.771 -8.494 -44.955 1.00 47.34 132 THR A CA 1
ATOM 1042 C C . THR A 1 132 ? 34.601 -9.305 -43.690 1.00 47.34 132 THR A C 1
ATOM 1044 O O . THR A 1 132 ? 34.841 -8.832 -42.577 1.00 47.34 132 THR A O 1
ATOM 1047 N N . CYS A 1 133 ? 34.097 -10.521 -43.861 1.00 50.50 133 CYS A N 1
ATOM 1048 C CA . CYS A 1 133 ? 33.938 -11.463 -42.781 1.00 50.50 133 CYS A CA 1
ATOM 1049 C C . CYS A 1 133 ? 35.309 -11.691 -42.129 1.00 50.50 133 CYS A C 1
ATOM 1051 O O . CYS A 1 133 ? 36.172 -12.388 -42.655 1.00 50.50 133 CYS A O 1
ATOM 1053 N N . ILE A 1 134 ? 35.512 -11.147 -40.929 1.00 51.59 134 ILE A N 1
ATOM 1054 C CA . ILE A 1 134 ? 36.515 -11.679 -40.003 1.00 51.59 134 ILE A CA 1
ATOM 1055 C C . ILE A 1 134 ? 35.913 -12.971 -39.437 1.00 51.59 134 ILE A C 1
ATOM 1057 O O . ILE A 1 134 ? 35.497 -13.065 -38.287 1.00 51.59 134 ILE A O 1
ATOM 1061 N N . GLY A 1 135 ? 35.756 -13.957 -40.316 1.00 52.19 135 GLY A N 1
ATOM 1062 C CA . GLY A 1 135 ? 35.437 -15.326 -39.971 1.00 52.19 135 GLY A CA 1
ATOM 1063 C C . GLY A 1 135 ? 36.751 -16.074 -39.915 1.00 52.19 135 GLY A C 1
ATOM 1064 O O . GLY A 1 135 ? 37.283 -16.462 -40.952 1.00 52.19 135 GLY A O 1
ATOM 1065 N N . SER A 1 136 ? 37.286 -16.271 -38.710 1.00 56.38 136 SER A N 1
ATOM 1066 C CA . SER A 1 136 ? 38.257 -17.344 -38.518 1.00 56.38 136 SER A CA 1
ATOM 1067 C C . SER A 1 136 ? 37.583 -18.626 -39.001 1.00 56.38 136 SER A C 1
ATOM 1069 O O . SER A 1 136 ? 36.518 -18.986 -38.506 1.00 56.38 136 SER A O 1
ATOM 1071 N N . ALA A 1 137 ? 38.153 -19.265 -40.019 1.00 58.41 137 ALA A N 1
ATOM 1072 C CA . ALA A 1 137 ? 37.547 -20.381 -40.743 1.00 58.41 137 ALA A CA 1
ATOM 1073 C C . ALA A 1 137 ? 37.431 -21.677 -39.914 1.00 58.41 137 ALA A C 1
ATOM 1075 O O . ALA A 1 137 ? 37.129 -22.737 -40.464 1.00 58.41 137 ALA A O 1
ATOM 1076 N N . GLU A 1 138 ? 37.674 -21.627 -38.602 1.00 57.50 138 GLU A N 1
ATOM 1077 C CA . GLU A 1 138 ? 37.492 -22.783 -37.739 1.00 57.50 138 GLU A CA 1
ATOM 1078 C C . GLU A 1 138 ? 36.016 -22.948 -37.359 1.00 57.50 138 GLU A C 1
ATOM 1080 O O . GLU A 1 138 ? 35.415 -22.038 -36.783 1.00 57.50 138 GLU A O 1
ATOM 1085 N N . PRO A 1 139 ? 35.411 -24.117 -37.638 1.00 56.34 139 PRO A N 1
ATOM 1086 C CA . PRO A 1 139 ? 34.037 -24.389 -37.258 1.00 56.34 139 PRO A CA 1
ATOM 1087 C C . PRO A 1 139 ? 33.928 -24.392 -35.730 1.00 56.34 139 PRO A C 1
ATOM 1089 O O . PRO A 1 139 ? 34.340 -25.333 -35.047 1.00 56.34 139 PRO A O 1
ATOM 1092 N N . HIS A 1 140 ? 33.377 -23.308 -35.187 1.00 58.84 140 HIS A N 1
ATOM 1093 C CA . HIS A 1 140 ? 33.104 -23.169 -33.766 1.00 58.84 140 HIS A CA 1
ATOM 1094 C C . HIS A 1 140 ? 32.202 -24.318 -33.294 1.00 58.84 140 HIS A C 1
ATOM 1096 O O . HIS A 1 140 ? 31.231 -24.686 -33.962 1.00 58.84 140 HIS A O 1
ATOM 1102 N N . LYS A 1 141 ? 32.522 -24.908 -32.135 1.00 65.69 141 LYS A N 1
ATOM 1103 C CA . LYS A 1 141 ? 31.690 -25.954 -31.529 1.00 65.69 141 LYS A CA 1
ATOM 1104 C C . LYS A 1 141 ? 30.335 -25.341 -31.186 1.00 65.69 141 LYS A C 1
ATOM 1106 O O . LYS A 1 141 ? 30.237 -24.553 -30.251 1.00 65.69 141 LYS A O 1
ATOM 1111 N N . LEU A 1 142 ? 29.325 -25.691 -31.974 1.00 72.31 142 LEU A N 1
ATOM 1112 C CA . LEU A 1 142 ? 27.978 -25.150 -31.845 1.00 72.31 142 LEU A CA 1
ATOM 1113 C C . LEU A 1 142 ? 27.407 -25.481 -30.464 1.00 72.31 142 LEU A C 1
ATOM 1115 O O . LEU A 1 142 ? 27.382 -26.642 -30.044 1.00 72.31 142 LEU A O 1
ATOM 1119 N N . GLY A 1 143 ? 26.965 -24.445 -29.762 1.00 78.25 143 GLY A N 1
ATOM 1120 C CA . GLY A 1 143 ? 26.294 -24.547 -28.481 1.00 78.25 143 GLY A CA 1
ATOM 1121 C C . GLY A 1 143 ? 24.820 -24.945 -28.635 1.00 78.25 143 GLY A C 1
ATOM 1122 O O . GLY A 1 143 ? 24.262 -24.929 -29.734 1.00 78.25 143 GLY A O 1
ATOM 1123 N N . PRO A 1 144 ? 24.130 -25.276 -27.529 1.00 77.69 144 PRO A N 1
ATOM 1124 C CA . PRO A 1 144 ? 22.730 -25.714 -27.564 1.00 77.69 144 PRO A CA 1
ATOM 1125 C C . PRO A 1 144 ? 21.750 -24.693 -28.174 1.00 77.69 144 PRO A C 1
ATOM 1127 O O . PRO A 1 144 ? 20.717 -25.081 -28.720 1.00 77.69 144 PRO A O 1
ATOM 1130 N N . ILE A 1 145 ? 22.073 -23.396 -28.094 1.00 81.69 145 ILE A N 1
ATOM 1131 C CA . ILE A 1 145 ? 21.289 -22.292 -28.675 1.00 81.69 145 ILE A CA 1
ATOM 1132 C C . ILE A 1 145 ? 21.356 -22.288 -30.209 1.00 81.69 145 ILE A C 1
ATOM 1134 O O . ILE A 1 145 ? 20.352 -22.014 -30.869 1.00 81.69 145 ILE A O 1
ATOM 1138 N N . ASP A 1 146 ? 22.487 -22.692 -30.785 1.00 72.88 146 ASP A N 1
ATOM 1139 C CA . ASP A 1 146 ? 22.746 -22.636 -32.228 1.00 72.88 146 ASP A CA 1
ATOM 1140 C C . ASP A 1 146 ? 21.930 -23.660 -33.024 1.00 72.88 146 ASP A C 1
ATOM 1142 O O . ASP A 1 146 ? 22.019 -23.727 -34.247 1.00 72.88 146 ASP A O 1
ATOM 1146 N N . LYS A 1 147 ? 21.114 -24.478 -32.350 1.00 73.69 147 LYS A N 1
ATOM 1147 C CA . LYS A 1 147 ? 20.109 -25.326 -32.997 1.00 73.69 147 LYS A CA 1
ATOM 1148 C C . LYS A 1 147 ? 18.980 -24.499 -33.624 1.00 73.69 147 LYS A C 1
ATOM 1150 O O . LYS A 1 147 ? 18.424 -24.918 -34.635 1.00 73.69 147 LYS A O 1
ATOM 1155 N N . TRP A 1 148 ? 18.660 -23.340 -33.047 1.00 74.00 148 TRP A N 1
ATOM 1156 C CA . TRP A 1 148 ? 17.504 -22.518 -33.435 1.00 74.00 148 TRP A CA 1
ATOM 1157 C C . TRP A 1 148 ? 17.882 -21.282 -34.254 1.00 74.00 148 TRP A C 1
ATOM 1159 O O . TRP A 1 148 ? 17.030 -20.716 -34.926 1.00 74.00 148 TRP A O 1
ATOM 1169 N N . ALA A 1 149 ? 19.154 -20.884 -34.224 1.00 71.69 149 ALA A N 1
ATOM 1170 C CA . ALA A 1 149 ? 19.670 -19.710 -34.927 1.00 71.69 149 ALA A CA 1
ATOM 1171 C C . ALA A 1 149 ? 20.341 -20.043 -36.275 1.00 71.69 149 ALA A C 1
ATOM 1173 O O . ALA A 1 149 ? 21.008 -19.188 -36.856 1.00 71.69 149 ALA A O 1
ATOM 1174 N N . ARG A 1 150 ? 20.207 -21.281 -36.781 1.00 67.81 150 ARG A N 1
ATOM 1175 C CA . ARG A 1 150 ? 20.827 -21.660 -38.060 1.00 67.81 150 ARG A CA 1
ATOM 1176 C C . ARG A 1 150 ? 20.136 -20.945 -39.225 1.00 67.81 150 ARG A C 1
ATOM 1178 O O . ARG A 1 150 ? 18.911 -21.048 -39.328 1.00 67.81 150 ARG A O 1
ATOM 1185 N N . PRO A 1 151 ? 20.892 -20.300 -40.133 1.00 70.75 151 PRO A N 1
ATOM 1186 C CA . PRO A 1 151 ? 20.358 -19.853 -41.411 1.00 70.75 151 PRO A CA 1
ATOM 1187 C C . PRO A 1 151 ? 19.733 -21.036 -42.155 1.00 70.75 151 PRO A C 1
ATOM 1189 O O . PRO A 1 151 ? 20.305 -22.127 -42.183 1.00 70.75 151 PRO A O 1
ATOM 1192 N N . ILE A 1 152 ? 18.552 -20.829 -42.734 1.00 65.38 152 ILE A N 1
ATOM 1193 C CA . ILE A 1 152 ? 17.893 -21.844 -43.558 1.00 65.38 152 ILE A CA 1
ATOM 1194 C C . ILE A 1 152 ? 18.725 -21.983 -44.833 1.00 65.38 152 ILE A C 1
ATOM 1196 O O . ILE A 1 152 ? 18.768 -21.057 -45.641 1.00 65.38 152 ILE A O 1
ATOM 1200 N N . ASP A 1 153 ? 19.415 -23.111 -44.991 1.00 62.88 153 ASP A N 1
ATOM 1201 C CA . ASP A 1 153 ? 20.186 -23.390 -46.199 1.00 62.88 153 ASP A CA 1
ATOM 1202 C C . ASP A 1 153 ? 19.212 -23.622 -47.373 1.00 62.88 153 ASP A C 1
ATOM 1204 O O . ASP A 1 153 ? 18.415 -24.565 -47.329 1.00 62.88 153 ASP A O 1
ATOM 1208 N N . PRO A 1 154 ? 19.240 -22.788 -48.430 1.00 59.97 154 PRO A N 1
ATOM 1209 C CA . PRO A 1 154 ? 18.349 -22.929 -49.580 1.00 59.97 154 PRO A CA 1
ATOM 1210 C C . PRO A 1 154 ? 18.625 -24.191 -50.414 1.00 59.97 154 PRO A C 1
ATOM 1212 O O . PRO A 1 154 ? 17.851 -24.494 -51.322 1.00 59.97 154 PRO A O 1
ATOM 1215 N N . LYS A 1 155 ? 19.716 -24.920 -50.140 1.00 58.72 155 LYS A N 1
ATOM 1216 C CA . LYS A 1 155 ? 20.088 -26.169 -50.822 1.00 58.72 155 LYS A CA 1
ATOM 1217 C C . LYS A 1 155 ? 19.778 -27.425 -50.004 1.00 58.72 155 LYS A C 1
ATOM 1219 O O . LYS A 1 155 ? 20.053 -28.529 -50.476 1.00 58.72 155 LYS A O 1
ATOM 1224 N N . LEU A 1 156 ? 19.214 -27.278 -48.803 1.00 56.78 156 LEU A N 1
ATOM 1225 C CA . LEU A 1 156 ? 18.828 -28.411 -47.968 1.00 56.78 156 LEU A CA 1
ATOM 1226 C C . LEU A 1 156 ? 17.656 -29.167 -48.609 1.00 56.78 156 LEU A C 1
ATOM 1228 O O . LEU A 1 156 ? 16.769 -28.564 -49.218 1.00 56.78 156 LEU A O 1
ATOM 1232 N N . THR A 1 157 ? 17.651 -30.497 -48.501 1.00 61.72 157 THR A N 1
ATOM 1233 C CA . THR A 1 157 ? 16.615 -31.313 -49.144 1.00 61.72 157 THR A CA 1
ATOM 1234 C C . THR A 1 157 ? 15.220 -30.909 -48.656 1.00 61.72 157 THR A C 1
ATOM 1236 O O . THR A 1 157 ? 15.024 -30.547 -47.495 1.00 61.72 157 THR A O 1
ATOM 1239 N N . GLN A 1 158 ? 14.230 -30.961 -49.555 1.00 60.34 158 GLN A N 1
ATOM 1240 C CA . GLN A 1 158 ? 12.873 -30.433 -49.345 1.00 60.34 158 GLN A CA 1
ATOM 1241 C C . GLN A 1 158 ? 12.221 -30.910 -48.028 1.00 60.34 158 GLN A C 1
ATOM 1243 O O . GLN A 1 158 ? 11.432 -30.184 -47.429 1.00 60.34 158 GLN A O 1
ATOM 1248 N N . ALA A 1 159 ? 12.587 -32.101 -47.541 1.00 57.66 159 ALA A N 1
ATOM 1249 C CA . ALA A 1 159 ? 12.110 -32.667 -46.281 1.00 57.66 159 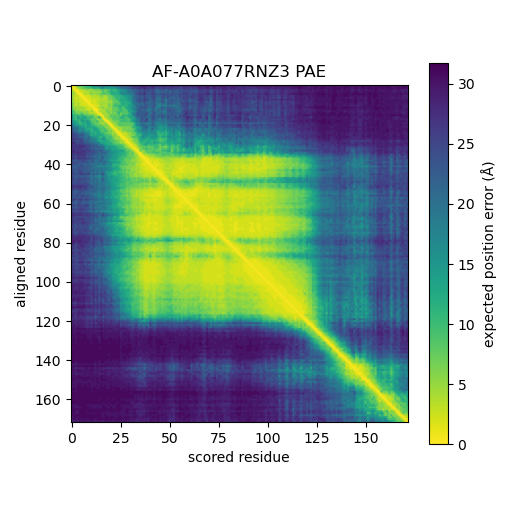ALA A CA 1
ATOM 1250 C C . ALA A 1 159 ? 12.650 -31.951 -45.023 1.00 57.66 159 ALA A C 1
ATOM 1252 O O . ALA A 1 159 ? 11.911 -31.776 -44.054 1.00 57.66 159 ALA A O 1
ATOM 1253 N N . GLU A 1 160 ? 13.905 -31.497 -45.030 1.00 57.22 160 GLU A N 1
ATOM 1254 C CA . GLU A 1 160 ? 14.549 -30.840 -43.881 1.00 57.22 160 GLU A CA 1
ATOM 1255 C C . GLU A 1 160 ? 14.132 -29.363 -43.773 1.00 57.22 160 GLU A C 1
ATOM 1257 O O . GLU A 1 160 ? 13.870 -28.865 -42.675 1.00 57.22 160 GLU A O 1
ATOM 1262 N N . ALA A 1 161 ? 13.935 -28.694 -44.915 1.00 57.47 161 ALA A N 1
ATOM 1263 C CA . ALA A 1 161 ? 13.390 -27.336 -44.977 1.00 57.47 161 ALA A CA 1
ATO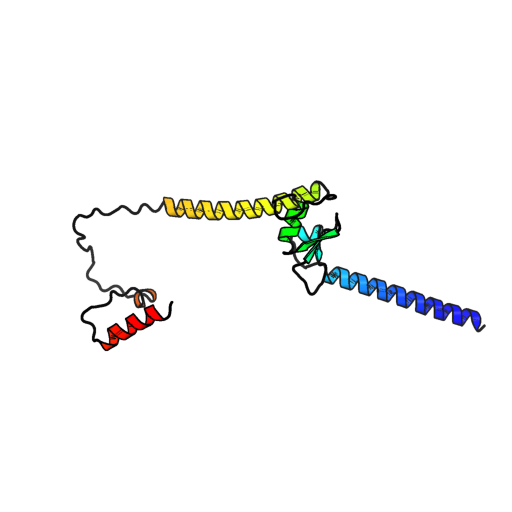M 1264 C C . ALA A 1 161 ? 11.939 -27.254 -44.446 1.00 57.47 161 ALA A C 1
ATOM 1266 O O . ALA A 1 161 ? 11.568 -26.301 -43.754 1.00 57.47 161 ALA A O 1
ATOM 1267 N N . LEU A 1 162 ? 11.116 -28.279 -44.706 1.00 57.91 162 LEU A N 1
ATOM 1268 C CA . LEU A 1 162 ? 9.732 -28.352 -44.215 1.00 57.91 162 LEU A CA 1
ATOM 1269 C C . LEU A 1 162 ? 9.639 -28.575 -42.696 1.00 57.91 162 LEU A C 1
ATOM 1271 O O . LEU A 1 162 ? 8.674 -28.122 -42.074 1.00 57.91 162 LEU A O 1
ATOM 1275 N N . HIS A 1 163 ? 10.626 -29.235 -42.080 1.00 59.00 163 HIS A N 1
ATOM 1276 C CA . HIS A 1 163 ? 10.672 -29.406 -40.625 1.00 59.00 163 HIS A CA 1
ATOM 1277 C C . HIS A 1 163 ? 10.895 -28.063 -39.911 1.00 59.00 163 HIS A C 1
ATOM 1279 O O . HIS A 1 163 ? 10.195 -27.760 -38.945 1.00 59.00 163 HIS A O 1
ATOM 1285 N N . GLN A 1 164 ? 11.790 -27.217 -40.432 1.00 56.12 164 GLN A N 1
ATOM 1286 C CA . GLN A 1 164 ? 12.046 -25.882 -39.878 1.00 56.12 164 GLN A CA 1
ATOM 1287 C C . GLN A 1 164 ? 10.857 -24.926 -40.057 1.00 56.12 164 GLN A C 1
ATOM 1289 O O . GLN A 1 164 ? 10.505 -24.203 -39.126 1.00 56.12 164 GLN A O 1
ATOM 1294 N N . GLN A 1 165 ? 10.182 -24.950 -41.212 1.00 59.78 165 GLN A N 1
ATOM 1295 C CA . GLN A 1 165 ? 9.002 -24.102 -41.445 1.00 59.78 165 GLN A CA 1
ATOM 1296 C C . GLN A 1 165 ? 7.817 -24.449 -40.532 1.00 59.78 165 GLN A C 1
ATOM 1298 O O . GLN A 1 165 ? 7.031 -23.566 -40.186 1.00 59.78 165 GLN A O 1
ATOM 1303 N N . ARG A 1 166 ? 7.683 -25.717 -40.121 1.00 59.41 166 ARG A N 1
ATOM 1304 C CA . ARG A 1 166 ? 6.605 -26.163 -39.225 1.00 59.41 166 ARG A CA 1
ATOM 1305 C C . ARG A 1 166 ? 6.744 -25.583 -37.816 1.00 59.41 166 ARG A C 1
ATOM 1307 O O . ARG A 1 166 ? 5.743 -25.184 -37.235 1.00 59.41 166 ARG A O 1
ATOM 1314 N N . ILE A 1 167 ? 7.971 -25.461 -37.311 1.00 57.09 167 ILE A N 1
ATOM 1315 C CA . ILE A 1 167 ? 8.264 -24.948 -35.961 1.00 57.09 167 ILE A CA 1
ATOM 1316 C C . ILE A 1 167 ? 7.806 -23.488 -35.798 1.00 57.09 167 ILE A C 1
ATOM 1318 O O . ILE A 1 167 ? 7.300 -23.114 -34.746 1.00 57.09 167 ILE A O 1
ATOM 1322 N N . ASN A 1 168 ? 7.891 -22.677 -36.856 1.00 55.34 168 ASN A N 1
ATOM 1323 C CA . ASN A 1 168 ? 7.467 -21.272 -36.818 1.00 55.34 168 ASN A CA 1
ATOM 1324 C C . ASN A 1 168 ? 5.941 -21.076 -36.859 1.00 55.34 168 ASN A C 1
ATOM 1326 O O . ASN A 1 168 ? 5.463 -19.993 -36.527 1.00 55.34 168 ASN A O 1
ATOM 1330 N N . LYS A 1 169 ? 5.169 -22.093 -37.269 1.00 55.47 169 LYS A N 1
ATOM 1331 C CA . LYS A 1 169 ? 3.700 -22.016 -37.346 1.00 55.47 169 LYS A CA 1
ATOM 1332 C C . LYS A 1 169 ? 2.985 -22.401 -36.052 1.00 55.47 169 LYS A C 1
ATOM 1334 O O . LYS A 1 169 ? 1.830 -22.039 -35.910 1.00 55.47 169 LYS A O 1
ATOM 1339 N N . GLU A 1 170 ? 3.638 -23.097 -35.122 1.00 52.06 170 GLU A N 1
ATOM 1340 C CA . GLU A 1 170 ? 3.019 -23.497 -33.842 1.00 52.06 170 GLU A CA 1
ATOM 1341 C C . GLU A 1 170 ? 3.178 -22.449 -32.724 1.00 52.06 170 GLU A C 1
ATOM 1343 O O . GLU A 1 170 ? 2.766 -22.677 -31.590 1.00 52.06 170 GLU A O 1
ATOM 1348 N N . LEU A 1 171 ? 3.760 -21.286 -33.039 1.00 49.72 171 LEU A N 1
ATOM 1349 C CA . LEU A 1 171 ? 3.933 -20.155 -32.118 1.00 49.72 171 LEU A CA 1
ATOM 1350 C C . LEU A 1 171 ? 2.956 -18.988 -32.376 1.00 49.72 171 LEU A C 1
ATOM 1352 O O . LEU A 1 171 ? 3.153 -17.911 -31.814 1.00 49.72 171 LEU A O 1
ATOM 1356 N N . TRP A 1 172 ? 1.910 -19.202 -33.186 1.00 43.31 172 TRP A N 1
ATOM 1357 C CA . TRP A 1 172 ? 0.799 -18.264 -33.401 1.00 43.31 172 TRP A CA 1
ATOM 1358 C C . TRP A 1 172 ? -0.552 -18.966 -33.290 1.00 43.31 172 TRP A C 1
ATOM 1360 O O . TRP A 1 172 ? -0.762 -19.951 -34.032 1.00 43.31 172 TRP A O 1
#

Organism: Triticum aestivum (NCBI:txid4565)

pLDDT: mean 76.57, std 16.09, range [43.31, 95.69]

Foldseek 3Di:
DPPVVVVVVVVVVVVVVVVVVVVVVVVQQVLQQDPDPDLLSVQWTHPDSVQQQWIAGNFARDTDGGHSLLSLCQQLVHDDPHHHDPGHDPVSNVVSVVVVVVVVVVVVVVVVVVVVVVVVPDPPPPDPDDCPPPDPVDDPPDDPVVVLVDDQDPPPPPVVSVVNVVVVVVVD

Secondary structure (DSSP, 8-state):
-HHHHHHHHHHHHHHHHHHHHHHHHHHHHHHHS-S---THHHHEEES-SS-TTEEEETTT--EEESHHHHHHHHHHT--SSSPPPSS--HHHHHHHHHHHHHHHHHHHHHHHHHHHHHHH-------SS-------SS-----GGGGTS----TTS-HHHHHHHHHHTTTT-

Solvent-accessible surface area (backbone atoms only — not comparable to full-atom values): 10325 Å² total; per-residue (Å²): 126,68,67,65,53,52,53,51,52,54,50,52,53,54,51,52,56,51,54,53,50,54,51,51,53,54,52,51,55,54,58,24,47,73,98,58,96,51,73,45,58,80,52,30,36,39,72,40,74,85,44,74,38,36,26,27,32,72,61,68,65,50,70,32,78,65,1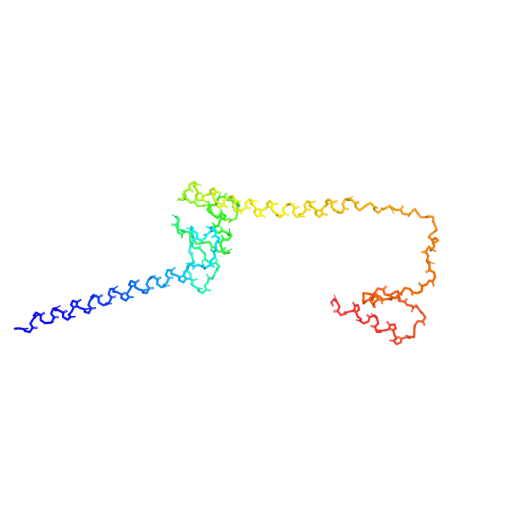9,56,66,47,40,28,26,16,50,34,59,48,73,84,88,52,69,60,59,86,54,67,54,69,68,58,20,52,54,36,40,51,59,54,50,54,57,49,49,56,51,50,51,54,52,49,54,52,49,52,58,58,66,72,59,76,79,75,78,75,66,98,67,75,87,74,74,90,61,74,88,65,85,71,85,77,54,88,68,54,74,78,71,59,78,84,62,92,83,53,58,74,71,62,54,50,55,59,58,52,64,69,57,79,77,111

Mean predicted aligned error: 17.73 Å